Protein AF-A0A6A4ZSC8-F1 (afdb_monomer)

Structure (mmCIF, N/CA/C/O backbone):
data_AF-A0A6A4ZSC8-F1
#
_entry.id   AF-A0A6A4ZSC8-F1
#
loop_
_atom_site.group_PDB
_atom_site.id
_atom_site.type_symbol
_atom_site.label_atom_id
_atom_site.label_alt_id
_atom_site.label_comp_id
_atom_site.label_asym_id
_atom_site.label_entity_id
_atom_site.label_seq_id
_atom_site.pdbx_PDB_ins_code
_atom_site.Cartn_x
_atom_site.Cartn_y
_atom_site.Cartn_z
_atom_site.occupancy
_atom_site.B_iso_or_equiv
_atom_site.auth_seq_id
_atom_site.auth_comp_id
_atom_site.auth_asym_id
_atom_site.auth_atom_id
_atom_site.pdbx_PDB_model_num
ATOM 1 N N . MET A 1 1 ? 28.811 20.784 49.646 1.00 43.28 1 MET A N 1
ATOM 2 C CA . MET A 1 1 ? 30.107 20.434 50.257 1.00 43.28 1 MET A CA 1
ATOM 3 C C . MET A 1 1 ? 30.542 19.099 49.681 1.00 43.28 1 MET A C 1
ATOM 5 O O . MET A 1 1 ? 29.971 18.078 50.032 1.00 43.28 1 MET A O 1
ATOM 9 N N . CYS A 1 2 ? 31.464 19.142 48.723 1.00 39.38 2 CYS A N 1
ATOM 10 C CA . CYS A 1 2 ? 32.105 17.977 48.116 1.00 39.38 2 CYS A CA 1
ATOM 11 C C . CYS A 1 2 ? 33.501 17.829 48.730 1.00 39.38 2 CYS A C 1
ATOM 13 O O . CYS A 1 2 ? 34.172 18.855 48.866 1.00 39.38 2 CYS A O 1
ATOM 15 N N . PRO A 1 3 ? 33.980 16.616 49.045 1.00 57.62 3 PRO A N 1
ATOM 16 C CA . PRO A 1 3 ? 35.402 16.377 49.202 1.00 57.62 3 PRO A CA 1
ATOM 17 C C . PRO A 1 3 ? 36.039 15.893 47.892 1.00 57.62 3 PRO A C 1
ATOM 19 O O . PRO A 1 3 ? 35.426 15.223 47.062 1.00 57.62 3 PRO A O 1
ATOM 22 N N . ILE A 1 4 ? 37.292 16.302 47.749 1.00 49.81 4 ILE A N 1
ATOM 23 C CA . ILE A 1 4 ? 38.220 16.145 46.632 1.00 49.81 4 ILE A CA 1
ATOM 24 C C . ILE A 1 4 ? 39.144 14.954 46.955 1.00 49.81 4 ILE A C 1
ATOM 26 O O . ILE A 1 4 ? 39.473 14.763 48.125 1.00 49.81 4 ILE A O 1
ATOM 30 N N . PRO A 1 5 ? 39.624 14.204 45.951 1.00 55.34 5 PRO A N 1
ATOM 31 C CA . PRO A 1 5 ? 41.036 13.788 45.935 1.00 55.34 5 PRO A CA 1
ATOM 32 C C . PRO A 1 5 ? 41.685 14.162 44.582 1.00 55.34 5 PRO A C 1
ATOM 34 O O . PRO A 1 5 ? 41.155 13.843 43.523 1.00 55.34 5 PRO A O 1
ATOM 37 N N . THR A 1 6 ? 42.646 15.091 44.524 1.00 50.38 6 THR A N 1
ATOM 38 C CA . THR A 1 6 ? 44.115 14.940 44.679 1.00 50.38 6 THR A CA 1
ATOM 39 C C . THR A 1 6 ? 44.772 13.900 43.752 1.00 50.38 6 THR A C 1
ATOM 41 O O . THR A 1 6 ? 45.027 12.776 44.160 1.00 50.38 6 THR A O 1
ATOM 44 N N . SER A 1 7 ? 45.082 14.356 42.527 1.00 56.22 7 SER A N 1
ATOM 45 C CA . SER A 1 7 ? 46.396 14.326 41.834 1.00 56.22 7 SER A CA 1
ATOM 46 C C . SER A 1 7 ? 47.154 13.012 41.523 1.00 56.22 7 SER A C 1
ATOM 48 O O . SER A 1 7 ? 47.365 12.185 42.399 1.00 56.22 7 SER A O 1
ATOM 50 N N . PHE A 1 8 ? 47.750 13.010 40.307 1.00 52.00 8 PHE A N 1
ATOM 51 C CA . PHE A 1 8 ? 48.868 12.187 39.768 1.00 52.00 8 PHE A CA 1
ATOM 52 C C . PHE A 1 8 ? 48.502 10.751 39.304 1.00 52.00 8 PHE A C 1
ATOM 54 O O . PHE A 1 8 ? 47.918 10.003 40.064 1.00 52.00 8 PHE A O 1
ATOM 61 N N . GLN A 1 9 ? 48.770 10.250 38.084 1.00 51.75 9 GLN A N 1
ATOM 62 C CA . GLN A 1 9 ? 49.700 10.579 36.985 1.00 51.75 9 GLN A CA 1
ATOM 63 C C . GLN A 1 9 ? 49.071 10.284 35.603 1.00 51.75 9 GLN A C 1
ATOM 65 O O . GLN A 1 9 ? 48.230 9.398 35.465 1.00 51.75 9 GLN A O 1
ATOM 70 N N . LEU A 1 10 ? 49.543 10.988 34.566 1.00 53.91 10 LEU A N 1
ATOM 71 C CA . LEU A 1 10 ? 49.378 10.593 33.165 1.00 53.91 10 LEU A CA 1
ATOM 72 C C . LEU A 1 10 ? 50.188 9.320 32.889 1.00 53.91 10 LEU A C 1
ATOM 74 O O . LEU A 1 10 ? 51.394 9.297 33.125 1.00 53.91 10 LEU A O 1
ATOM 78 N N . VAL A 1 11 ? 49.552 8.323 32.277 1.00 52.84 11 VAL A N 1
ATOM 79 C CA . VAL A 1 11 ? 50.244 7.317 31.465 1.00 52.84 11 VAL A CA 1
ATOM 80 C C . VAL A 1 11 ? 49.895 7.556 30.001 1.00 52.84 11 VAL A C 1
ATOM 82 O O . VAL A 1 11 ? 48.749 7.444 29.569 1.00 52.84 11 VAL A O 1
ATOM 85 N N . THR A 1 12 ? 50.903 7.955 29.237 1.00 50.00 12 THR A N 1
ATOM 86 C CA . THR A 1 12 ? 50.873 8.082 27.784 1.00 50.00 12 THR A CA 1
ATOM 87 C C . THR A 1 12 ? 50.995 6.694 27.158 1.00 50.00 12 THR A C 1
ATOM 89 O O . THR A 1 12 ? 52.049 6.068 27.216 1.00 50.00 12 THR A O 1
ATOM 92 N N . ALA A 1 13 ? 49.928 6.206 26.525 1.00 50.16 13 ALA A N 1
ATOM 93 C CA . ALA A 1 13 ? 50.000 5.028 25.665 1.00 50.16 13 ALA A CA 1
ATOM 94 C C . ALA A 1 13 ? 50.394 5.454 24.241 1.00 50.16 13 ALA A C 1
ATOM 96 O O . ALA A 1 13 ? 49.547 5.753 23.400 1.00 50.16 13 ALA A O 1
ATOM 97 N N . THR A 1 14 ? 51.697 5.499 23.967 1.00 51.56 14 THR A N 1
ATOM 98 C CA . THR A 1 14 ? 52.251 5.573 22.611 1.00 51.56 14 THR A CA 1
ATOM 99 C C . THR A 1 14 ? 52.277 4.174 21.997 1.00 51.56 14 THR A C 1
ATOM 101 O O . THR A 1 14 ? 53.202 3.397 22.208 1.00 51.56 14 THR A O 1
ATOM 104 N N . ALA A 1 15 ? 51.266 3.840 21.195 1.00 45.88 15 ALA A N 1
ATOM 105 C CA . ALA A 1 15 ? 51.333 2.693 20.291 1.00 45.88 15 ALA A CA 1
ATOM 106 C C . ALA A 1 15 ? 51.675 3.185 18.879 1.00 45.88 15 ALA A C 1
ATOM 108 O O . ALA A 1 15 ? 50.802 3.586 18.107 1.00 45.88 15 ALA A O 1
ATOM 109 N N . ALA A 1 16 ? 52.967 3.153 18.556 1.00 49.22 16 ALA A N 1
ATOM 110 C CA . ALA A 1 16 ? 53.468 3.271 17.197 1.00 49.22 16 ALA A CA 1
ATOM 111 C C . ALA A 1 16 ? 52.966 2.078 16.363 1.00 49.22 16 ALA A C 1
ATOM 113 O O . ALA A 1 16 ? 53.237 0.923 16.689 1.00 49.22 16 ALA A O 1
ATOM 114 N N . ARG A 1 17 ? 52.244 2.354 15.274 1.00 48.72 17 ARG A N 1
ATOM 115 C CA . ARG A 1 17 ? 52.029 1.396 14.184 1.00 48.72 17 ARG A CA 1
ATOM 116 C C . ARG A 1 17 ? 52.801 1.879 12.964 1.00 48.72 17 ARG A C 1
ATOM 118 O O . ARG A 1 17 ? 52.689 3.028 12.553 1.00 48.72 17 ARG A O 1
ATOM 125 N N . THR A 1 18 ? 53.634 0.982 12.464 1.00 53.84 18 THR A N 1
ATOM 126 C CA . THR A 1 18 ? 54.530 1.120 11.319 1.00 53.84 18 THR A CA 1
ATOM 127 C C . THR A 1 18 ? 53.773 1.343 9.999 1.00 53.84 18 THR A C 1
ATOM 129 O O . THR A 1 18 ? 52.594 0.997 9.892 1.00 53.84 18 THR A O 1
ATOM 132 N N . PRO A 1 19 ? 54.437 1.901 8.969 1.00 46.03 19 PRO A N 1
ATOM 133 C CA . PRO A 1 19 ? 53.835 2.142 7.662 1.00 46.03 19 PRO A CA 1
ATOM 134 C C . PRO A 1 19 ? 53.707 0.832 6.872 1.00 46.03 19 PRO A C 1
ATOM 136 O O . PRO A 1 19 ? 54.703 0.235 6.458 1.00 46.03 19 PRO A O 1
ATOM 139 N N . ALA A 1 20 ? 52.472 0.390 6.628 1.00 50.31 20 ALA A N 1
ATOM 140 C CA . ALA A 1 20 ? 52.203 -0.638 5.632 1.00 50.31 20 ALA A CA 1
ATOM 141 C C . ALA A 1 20 ? 52.312 -0.018 4.231 1.00 50.31 20 ALA A C 1
ATOM 143 O O . ALA A 1 20 ? 51.620 0.938 3.883 1.00 50.31 20 ALA A O 1
ATOM 144 N N . LYS A 1 21 ? 53.250 -0.562 3.459 1.00 45.22 21 LYS A N 1
ATOM 145 C CA . LYS A 1 21 ? 53.604 -0.192 2.090 1.00 45.22 21 LYS A CA 1
ATOM 146 C C . LYS A 1 21 ? 52.398 -0.351 1.156 1.00 45.22 21 LYS A C 1
ATOM 148 O O . LYS A 1 21 ? 51.806 -1.423 1.096 1.00 45.22 21 LYS A O 1
ATOM 153 N N . ASN A 1 22 ? 52.098 0.693 0.387 1.00 50.06 22 ASN A N 1
ATOM 154 C CA . ASN A 1 22 ? 51.381 0.582 -0.883 1.00 50.06 22 ASN A CA 1
ATOM 155 C C . ASN A 1 22 ? 52.372 0.024 -1.919 1.00 50.06 22 ASN A C 1
ATOM 157 O O . ASN A 1 22 ? 53.491 0.536 -2.018 1.00 50.06 22 ASN A O 1
ATOM 161 N N . PRO A 1 23 ? 52.006 -1.018 -2.671 1.00 48.25 23 PRO A N 1
ATOM 162 C CA . PRO A 1 23 ? 51.926 -0.762 -4.102 1.00 48.25 23 PRO A CA 1
ATOM 163 C C . PRO A 1 23 ? 50.724 -1.442 -4.760 1.00 48.25 23 PRO A C 1
ATOM 165 O O . PRO A 1 23 ? 50.280 -2.511 -4.352 1.00 48.25 23 PRO A O 1
ATOM 168 N N . SER A 1 24 ? 50.285 -0.831 -5.860 1.00 43.16 24 SER A N 1
ATOM 169 C CA . SER A 1 24 ? 49.232 -1.249 -6.792 1.00 43.16 24 SER A CA 1
ATOM 170 C C . SER A 1 24 ? 47.792 -1.000 -6.330 1.00 43.16 24 SER A C 1
ATOM 172 O O . SER A 1 24 ? 47.033 -1.889 -5.957 1.00 43.16 24 SER A O 1
ATOM 174 N N . VAL A 1 25 ? 47.387 0.263 -6.480 1.00 43.88 25 VAL A N 1
ATOM 175 C CA . VAL A 1 25 ? 45.994 0.646 -6.719 1.00 43.88 25 VAL A CA 1
ATOM 176 C C . VAL A 1 25 ? 45.486 -0.051 -7.987 1.00 43.88 25 VAL A C 1
ATOM 178 O O . VAL A 1 25 ? 45.478 0.518 -9.074 1.00 43.88 25 VAL A O 1
ATOM 181 N N . HIS A 1 26 ? 45.047 -1.305 -7.870 1.00 43.78 26 HIS A N 1
ATOM 182 C CA . HIS A 1 26 ? 44.066 -1.818 -8.814 1.00 43.78 26 HIS A CA 1
ATOM 183 C C . HIS A 1 26 ? 42.794 -1.022 -8.544 1.00 43.78 26 HIS A C 1
ATOM 185 O O . HIS A 1 26 ? 42.101 -1.226 -7.545 1.00 43.78 26 HIS A O 1
ATOM 191 N N . PHE A 1 27 ? 42.574 -0.022 -9.389 1.00 47.16 27 PHE A N 1
ATOM 192 C CA . PHE A 1 27 ? 41.390 0.813 -9.412 1.00 47.16 27 PHE A CA 1
ATOM 193 C C . PHE A 1 27 ? 40.215 -0.111 -9.747 1.00 47.16 27 PHE A C 1
ATOM 195 O O . PHE A 1 27 ? 39.837 -0.270 -10.904 1.00 47.16 27 PHE A O 1
ATOM 202 N N . SER A 1 28 ? 39.672 -0.792 -8.734 1.00 47.72 28 SER A N 1
ATOM 203 C CA . SER A 1 28 ? 38.401 -1.495 -8.840 1.00 47.72 28 SER A CA 1
ATOM 204 C C . SER A 1 28 ? 37.329 -0.429 -8.991 1.00 47.72 28 SER A C 1
ATOM 206 O O . SER A 1 28 ? 36.655 -0.037 -8.041 1.00 47.72 28 SER A O 1
ATOM 208 N N . ILE A 1 29 ? 37.190 0.055 -10.224 1.00 54.53 29 ILE A N 1
ATOM 209 C CA . ILE A 1 29 ? 35.918 0.514 -10.748 1.00 54.53 29 ILE A CA 1
ATOM 210 C C . ILE A 1 29 ? 34.985 -0.653 -10.447 1.00 54.53 29 ILE A C 1
ATOM 212 O O . ILE A 1 29 ? 35.096 -1.707 -11.072 1.00 54.53 29 ILE A O 1
ATOM 216 N N . CYS A 1 30 ? 34.131 -0.516 -9.432 1.00 51.97 30 CYS A N 1
ATOM 217 C CA . CYS A 1 30 ? 32.969 -1.375 -9.296 1.00 51.97 30 CYS A CA 1
ATOM 218 C C . CYS A 1 30 ? 32.217 -1.229 -10.613 1.00 51.97 30 CYS A C 1
ATOM 220 O O . CYS A 1 30 ? 31.497 -0.251 -10.810 1.00 51.97 30 CYS A O 1
ATOM 222 N N . ALA A 1 31 ? 32.474 -2.148 -11.543 1.00 49.41 31 ALA A N 1
ATOM 223 C CA . ALA A 1 31 ? 31.753 -2.264 -12.783 1.00 49.41 31 ALA A CA 1
ATOM 224 C C . ALA A 1 31 ? 30.297 -2.429 -12.371 1.00 49.41 31 ALA A C 1
ATOM 226 O O . ALA A 1 31 ? 29.879 -3.471 -11.863 1.00 49.41 31 ALA A O 1
ATOM 227 N N . ILE A 1 32 ? 29.546 -1.340 -12.495 1.00 55.19 32 ILE A N 1
ATOM 228 C CA . ILE A 1 32 ? 28.104 -1.375 -12.421 1.00 55.19 32 ILE A CA 1
ATOM 229 C C . ILE A 1 32 ? 27.736 -2.298 -13.577 1.00 55.19 32 ILE A C 1
ATOM 231 O O . ILE A 1 32 ? 27.829 -1.892 -14.734 1.00 55.19 32 ILE A O 1
ATOM 235 N N . ASN A 1 33 ? 27.428 -3.561 -13.276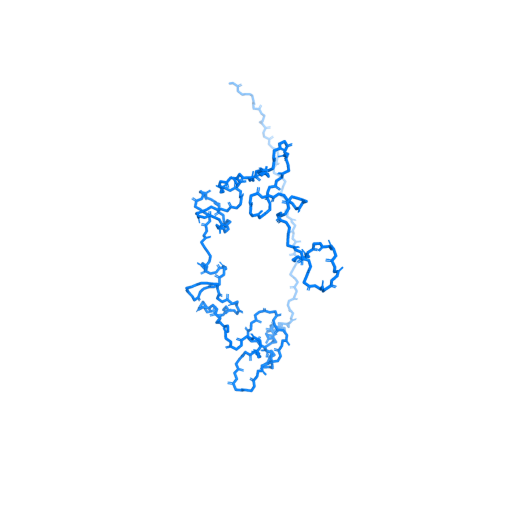 1.00 53.28 33 ASN A N 1
ATOM 236 C CA . ASN A 1 33 ? 26.866 -4.507 -14.231 1.00 53.28 33 ASN A CA 1
ATOM 237 C C . ASN A 1 33 ? 25.501 -3.956 -14.653 1.00 53.28 33 ASN A C 1
ATOM 239 O O . ASN A 1 33 ? 24.453 -4.343 -14.144 1.00 53.28 33 ASN A O 1
ATOM 243 N N . MET A 1 34 ? 25.518 -2.979 -15.555 1.00 56.59 34 MET A N 1
ATOM 244 C CA . MET A 1 34 ? 24.362 -2.546 -16.311 1.00 56.59 34 MET A CA 1
ATOM 245 C C . MET A 1 34 ? 24.140 -3.631 -17.350 1.00 56.59 34 MET A C 1
ATOM 247 O O . MET A 1 34 ? 24.606 -3.525 -18.480 1.00 56.59 34 MET A O 1
ATOM 251 N N . ASN A 1 35 ? 23.468 -4.707 -16.944 1.00 60.03 35 ASN A N 1
ATOM 252 C CA . ASN A 1 35 ? 22.977 -5.716 -17.867 1.00 60.03 35 ASN A CA 1
ATOM 253 C C . ASN A 1 35 ? 21.968 -5.011 -18.790 1.00 60.03 35 ASN A C 1
ATOM 255 O O . ASN A 1 35 ? 20.814 -4.770 -18.431 1.00 60.03 35 ASN A O 1
ATOM 259 N N . ILE A 1 36 ? 22.427 -4.582 -19.971 1.00 67.38 36 ILE A N 1
ATOM 260 C CA . ILE A 1 36 ? 21.641 -3.798 -20.944 1.00 67.38 36 ILE A CA 1
ATOM 261 C C . ILE A 1 36 ? 20.411 -4.589 -21.434 1.00 67.38 36 ILE A C 1
ATOM 263 O O . ILE A 1 36 ? 19.485 -4.005 -21.993 1.00 67.38 36 ILE A O 1
ATOM 267 N N . SER A 1 37 ? 20.363 -5.894 -21.168 1.00 81.94 37 SER A N 1
ATOM 268 C CA . SER A 1 37 ? 19.267 -6.816 -21.460 1.00 81.94 37 SER A CA 1
ATOM 269 C C . SER A 1 37 ? 18.108 -6.777 -20.454 1.00 81.94 37 SER A C 1
ATOM 271 O O . SER A 1 37 ? 17.009 -7.209 -20.799 1.00 81.94 37 SER A O 1
ATOM 273 N N . GLU A 1 38 ? 18.294 -6.253 -19.240 1.00 89.62 38 GLU A N 1
ATOM 274 C CA . GLU A 1 38 ? 17.319 -6.377 -18.144 1.00 89.62 38 GLU A CA 1
ATOM 275 C C . GLU A 1 38 ? 16.515 -5.100 -17.902 1.00 89.62 38 GLU A C 1
ATOM 277 O O . GLU A 1 38 ? 16.994 -3.978 -18.087 1.00 89.62 38 GLU A O 1
ATOM 282 N N . CYS A 1 39 ? 15.259 -5.260 -17.486 1.00 94.12 39 CYS A N 1
ATOM 283 C CA . CYS A 1 39 ? 14.346 -4.156 -17.219 1.00 94.12 39 CYS A CA 1
ATOM 284 C C . CYS A 1 39 ? 14.950 -3.102 -16.276 1.00 94.12 39 CYS A C 1
ATOM 286 O O . CYS A 1 39 ? 15.454 -3.415 -15.208 1.00 94.12 39 CYS A O 1
ATOM 288 N N . ILE A 1 40 ? 14.753 -1.823 -16.601 1.00 92.69 40 ILE A N 1
ATOM 289 C CA . ILE A 1 40 ? 15.236 -0.665 -15.829 1.00 92.69 40 ILE A CA 1
ATOM 290 C C . ILE A 1 40 ? 14.697 -0.557 -14.386 1.00 92.69 40 ILE A C 1
ATOM 292 O O . ILE A 1 40 ? 15.085 0.349 -13.659 1.00 92.69 40 ILE A O 1
ATOM 296 N N . PHE A 1 41 ? 13.763 -1.412 -13.964 1.00 94.75 41 PHE A N 1
ATOM 297 C CA . PHE A 1 41 ? 13.188 -1.344 -12.620 1.00 94.75 41 PHE A CA 1
ATOM 298 C C . PHE A 1 41 ? 14.041 -2.150 -11.643 1.00 94.75 41 PHE A C 1
ATOM 300 O O . PHE A 1 41 ? 14.371 -3.301 -11.916 1.00 94.75 41 PHE A O 1
ATOM 307 N N . ASN A 1 42 ? 14.343 -1.564 -10.482 1.00 90.38 42 ASN A N 1
ATOM 308 C CA . ASN A 1 42 ? 15.140 -2.220 -9.444 1.00 90.38 42 ASN A CA 1
ATOM 309 C C . ASN A 1 42 ? 14.565 -3.597 -9.072 1.00 90.38 42 ASN A C 1
ATOM 311 O O . ASN A 1 42 ? 13.390 -3.703 -8.719 1.00 90.38 42 ASN A O 1
ATOM 315 N N . GLY A 1 43 ? 15.407 -4.633 -9.124 1.00 88.31 43 GLY A N 1
ATOM 316 C CA . GLY A 1 43 ? 15.036 -6.008 -8.774 1.00 88.31 43 GLY A CA 1
ATO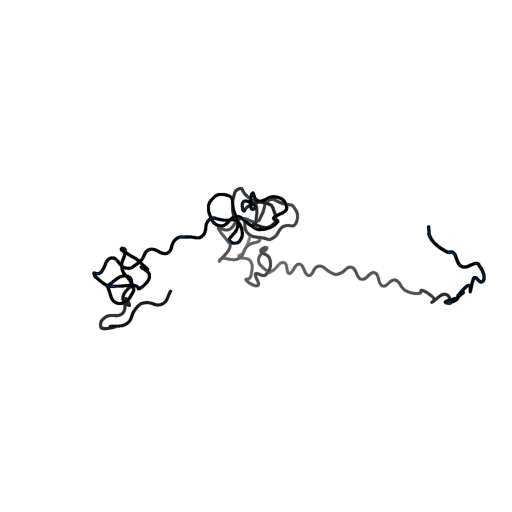M 317 C C . GLY A 1 43 ? 14.196 -6.738 -9.828 1.00 88.31 43 GLY A C 1
ATOM 318 O O . GLY A 1 43 ? 13.662 -7.806 -9.540 1.00 88.31 43 GLY A O 1
ATOM 319 N N . CYS A 1 44 ? 14.048 -6.187 -11.036 1.00 93.25 44 CYS A N 1
ATOM 320 C CA . CYS A 1 44 ? 13.340 -6.852 -12.122 1.00 93.25 44 CYS A CA 1
ATOM 321 C C . CYS A 1 44 ? 14.313 -7.585 -13.053 1.00 93.25 44 CYS A C 1
ATOM 323 O O . CYS A 1 44 ? 14.947 -6.960 -13.893 1.00 93.25 44 CYS A O 1
ATOM 325 N N . ALA A 1 45 ? 14.344 -8.915 -12.965 1.00 92.56 45 ALA A N 1
ATOM 326 C CA . ALA A 1 45 ? 15.154 -9.768 -13.842 1.00 92.56 45 ALA A CA 1
ATOM 327 C C . ALA A 1 45 ? 14.513 -10.038 -15.220 1.00 92.56 45 ALA A C 1
ATOM 329 O O . ALA A 1 45 ? 15.050 -10.792 -16.026 1.00 92.56 45 ALA A O 1
ATOM 330 N N . ASN A 1 46 ? 13.333 -9.468 -15.502 1.00 93.12 46 ASN A N 1
ATOM 331 C CA . ASN A 1 46 ? 12.676 -9.693 -16.787 1.00 93.12 46 ASN A CA 1
ATOM 332 C C . ASN A 1 46 ? 13.448 -8.988 -17.911 1.00 93.12 46 ASN A C 1
ATOM 334 O O . ASN A 1 46 ? 13.820 -7.817 -17.744 1.00 93.12 46 ASN A O 1
ATOM 338 N N . PRO A 1 47 ? 13.598 -9.633 -19.078 1.00 92.69 47 PRO A N 1
ATOM 339 C CA . PRO A 1 47 ? 14.271 -9.025 -20.212 1.00 92.69 47 PRO A CA 1
ATOM 340 C C . PRO A 1 47 ? 13.495 -7.807 -20.721 1.00 92.69 47 PRO A C 1
ATOM 342 O O . PRO A 1 47 ? 12.259 -7.739 -20.650 1.00 92.69 47 PRO A O 1
ATOM 345 N N . ARG A 1 48 ? 14.230 -6.824 -21.242 1.00 93.00 48 ARG A N 1
ATOM 346 C CA . ARG A 1 48 ? 13.653 -5.681 -21.955 1.00 93.00 48 ARG A CA 1
ATOM 347 C C . ARG A 1 48 ? 12.920 -6.168 -23.197 1.00 93.00 48 ARG A C 1
ATOM 349 O O . ARG A 1 48 ? 13.375 -7.088 -23.870 1.00 93.00 48 ARG A O 1
ATOM 356 N N . VAL A 1 49 ? 11.798 -5.528 -23.520 1.00 90.25 49 VAL A N 1
ATOM 357 C CA . VAL A 1 49 ? 11.211 -5.705 -24.854 1.00 90.25 49 VAL A CA 1
ATOM 358 C C . VAL A 1 49 ? 11.994 -4.859 -25.858 1.00 90.25 49 VAL A C 1
ATOM 360 O O . VAL A 1 49 ? 12.596 -3.846 -25.496 1.00 90.25 49 VAL A O 1
ATOM 363 N N . SER A 1 50 ? 12.022 -5.294 -27.115 1.00 83.25 50 SER A N 1
ATOM 364 C CA . SER A 1 50 ? 12.751 -4.612 -28.187 1.00 83.25 50 SER A CA 1
ATOM 365 C C . SER A 1 50 ? 12.371 -3.128 -28.254 1.00 83.25 50 SER A C 1
ATOM 367 O O . SER A 1 50 ? 11.186 -2.793 -28.236 1.00 83.25 50 SER A O 1
ATOM 369 N N . ASN A 1 51 ? 13.376 -2.252 -28.356 1.00 84.00 51 ASN A N 1
ATOM 370 C CA . ASN A 1 51 ? 13.242 -0.791 -28.475 1.00 84.00 51 ASN A CA 1
ATOM 371 C C . ASN A 1 51 ? 12.736 -0.044 -27.225 1.00 84.00 51 ASN A C 1
ATOM 373 O O . ASN A 1 51 ? 12.282 1.095 -27.324 1.00 84.00 51 ASN A O 1
ATOM 377 N N . THR A 1 52 ? 12.827 -0.628 -26.028 1.00 90.31 52 THR A N 1
ATOM 378 C CA . THR A 1 52 ? 12.561 0.105 -24.780 1.00 90.31 52 THR A CA 1
ATOM 379 C C . THR A 1 52 ? 13.468 -0.355 -23.642 1.00 90.31 52 THR A C 1
ATOM 381 O O . THR A 1 52 ? 14.119 -1.392 -23.698 1.00 90.31 52 THR A O 1
ATOM 384 N N . THR A 1 53 ? 13.506 0.426 -22.567 1.00 91.50 53 THR A N 1
ATOM 385 C CA . THR A 1 53 ? 14.267 0.120 -21.349 1.00 91.50 53 THR A CA 1
ATOM 386 C C . THR A 1 53 ? 13.482 -0.747 -20.355 1.00 91.50 53 THR A C 1
ATOM 388 O O . THR A 1 53 ? 13.993 -1.089 -19.289 1.00 91.50 53 THR A O 1
ATOM 391 N N . LYS A 1 54 ? 12.235 -1.116 -20.675 1.00 93.88 54 LYS A N 1
ATOM 392 C CA . LYS A 1 54 ? 11.287 -1.814 -19.789 1.00 93.88 54 LYS A CA 1
ATOM 393 C C . LYS A 1 54 ? 10.953 -3.225 -20.298 1.00 93.88 54 LYS A C 1
ATOM 395 O O . LYS A 1 54 ? 11.018 -3.500 -21.490 1.00 93.88 54 LYS A O 1
ATOM 400 N N . CYS A 1 55 ? 10.549 -4.123 -19.403 1.00 94.81 55 CYS A N 1
ATOM 401 C CA . CYS A 1 55 ? 9.977 -5.420 -19.782 1.00 94.81 55 CYS A CA 1
ATOM 402 C C . CYS A 1 55 ? 8.479 -5.308 -20.116 1.00 94.81 55 CYS A C 1
ATOM 404 O O . CYS A 1 55 ? 7.830 -4.301 -19.819 1.00 94.81 55 CYS A O 1
ATOM 406 N N . ALA A 1 56 ? 7.897 -6.379 -20.663 1.00 94.50 56 ALA A N 1
ATOM 407 C CA . ALA A 1 56 ? 6.478 -6.429 -21.027 1.00 94.50 56 ALA A CA 1
ATOM 408 C C . ALA A 1 56 ? 5.536 -6.165 -19.836 1.00 94.50 56 ALA A C 1
ATOM 410 O O . ALA A 1 56 ? 4.497 -5.524 -19.999 1.00 94.50 56 ALA A O 1
ATOM 411 N N . PHE A 1 57 ? 5.915 -6.603 -18.629 1.00 94.25 57 PHE A N 1
ATOM 412 C CA . PHE A 1 57 ? 5.143 -6.382 -17.401 1.00 94.25 57 PHE A CA 1
ATOM 413 C C . PHE A 1 57 ? 5.168 -4.914 -16.942 1.00 94.25 57 PHE A C 1
ATOM 415 O O . PHE A 1 57 ? 4.196 -4.400 -16.388 1.00 94.25 57 PHE A O 1
ATOM 422 N N . HIS A 1 58 ? 6.263 -4.209 -17.225 1.00 95.31 58 HIS A N 1
ATOM 423 C CA . HIS A 1 58 ? 6.475 -2.828 -16.809 1.00 95.31 58 HIS A CA 1
ATOM 424 C C . HIS A 1 58 ? 6.220 -1.792 -17.913 1.00 95.31 58 HIS A C 1
ATOM 426 O O . HIS A 1 58 ? 6.457 -0.606 -17.688 1.00 95.31 58 HIS A O 1
ATOM 432 N N . LYS A 1 59 ? 5.689 -2.188 -19.079 1.00 92.94 59 LYS A N 1
ATOM 433 C CA . LYS A 1 59 ? 5.451 -1.280 -20.220 1.00 92.94 59 LYS A CA 1
ATOM 434 C C . LYS A 1 59 ? 4.648 -0.022 -19.850 1.00 92.94 59 LYS A C 1
ATOM 436 O O . LYS A 1 59 ? 5.006 1.076 -20.259 1.00 92.94 59 LYS A O 1
ATOM 441 N N . ASN A 1 60 ? 3.654 -0.178 -18.970 1.00 94.19 60 ASN A N 1
ATOM 442 C CA . ASN A 1 60 ? 2.761 0.891 -18.500 1.00 94.19 60 ASN A CA 1
ATOM 443 C C . ASN A 1 60 ? 3.097 1.352 -17.071 1.00 94.19 60 ASN A C 1
ATOM 445 O O . ASN A 1 60 ? 2.204 1.731 -16.311 1.00 94.19 60 ASN A O 1
ATOM 449 N N . ARG A 1 61 ? 4.350 1.197 -16.634 1.00 94.94 61 ARG A N 1
ATOM 450 C CA . ARG A 1 61 ? 4.810 1.637 -15.313 1.00 94.94 61 ARG A CA 1
ATOM 451 C C . ARG A 1 61 ? 5.831 2.742 -15.476 1.00 94.94 61 ARG A C 1
ATOM 453 O O . ARG A 1 61 ? 6.779 2.607 -16.252 1.00 94.94 61 ARG A O 1
ATOM 460 N N . ASP A 1 62 ? 5.659 3.808 -14.710 1.00 95.50 62 ASP A N 1
ATOM 461 C CA . ASP A 1 62 ? 6.594 4.923 -14.706 1.00 95.50 62 ASP A CA 1
ATOM 462 C C . ASP A 1 62 ? 7.661 4.752 -13.635 1.00 95.50 62 ASP A C 1
ATOM 464 O O . ASP A 1 62 ? 7.414 4.248 -12.533 1.00 95.50 62 ASP A O 1
ATOM 468 N N . LYS A 1 63 ? 8.868 5.186 -13.989 1.00 95.69 63 LYS A N 1
ATOM 469 C CA . LYS A 1 63 ? 10.008 5.304 -13.089 1.00 95.69 63 LYS A CA 1
ATOM 470 C C . LYS A 1 63 ? 9.902 6.627 -12.335 1.00 95.69 63 LYS A C 1
ATOM 472 O O . LYS A 1 63 ? 9.445 7.634 -12.868 1.00 95.69 63 LYS A O 1
ATOM 477 N N . CYS A 1 64 ? 10.326 6.612 -11.079 1.00 97.81 64 CYS A N 1
ATOM 478 C CA . CYS A 1 64 ? 10.454 7.809 -10.267 1.00 97.81 64 CYS A CA 1
ATOM 479 C C . CYS A 1 64 ? 11.284 8.889 -10.982 1.00 97.81 64 CYS A C 1
ATOM 481 O O . CYS A 1 64 ? 12.366 8.605 -11.485 1.00 97.81 64 CYS A O 1
ATOM 483 N N . ARG A 1 65 ? 10.805 10.136 -10.955 1.00 97.12 65 ARG A N 1
ATOM 484 C CA . ARG A 1 65 ? 11.425 11.280 -11.642 1.00 97.12 65 ARG A CA 1
ATOM 485 C C . ARG A 1 65 ? 12.790 11.691 -11.079 1.00 97.12 65 ARG A C 1
ATOM 487 O O . ARG A 1 65 ? 13.550 12.352 -11.773 1.00 97.12 65 ARG A O 1
ATOM 494 N N . MET A 1 66 ? 13.099 11.325 -9.834 1.00 96.62 66 MET A N 1
ATOM 495 C CA . MET A 1 66 ? 14.424 11.578 -9.253 1.00 96.62 66 MET A CA 1
ATOM 496 C C . MET A 1 66 ? 15.525 10.901 -10.075 1.00 96.62 66 MET A C 1
ATOM 498 O O . MET A 1 66 ? 15.373 9.747 -10.490 1.00 96.62 66 MET A O 1
ATOM 502 N N . THR A 1 67 ? 16.630 11.618 -10.266 1.00 94.44 67 THR A N 1
ATOM 503 C CA . THR A 1 67 ? 17.823 11.146 -10.978 1.00 94.44 67 THR A CA 1
ATOM 504 C C . THR A 1 67 ? 18.316 9.825 -10.388 1.00 94.44 67 THR A C 1
ATOM 506 O O . THR A 1 67 ? 18.216 9.597 -9.181 1.00 94.44 67 THR A O 1
ATOM 509 N N . GLU A 1 68 ? 18.755 8.904 -11.252 1.00 91.50 68 GLU A N 1
ATOM 510 C CA . GLU A 1 68 ? 19.241 7.571 -10.862 1.00 91.50 68 GLU A CA 1
ATOM 511 C C . GLU A 1 68 ? 18.286 6.735 -9.985 1.00 91.50 68 GLU A C 1
ATOM 513 O O . GLU A 1 68 ? 18.680 5.763 -9.340 1.00 91.50 68 GLU A O 1
ATOM 518 N N . CYS A 1 69 ? 16.987 7.060 -9.965 1.00 95.62 69 CYS A N 1
ATOM 519 C CA . CYS A 1 69 ? 15.998 6.254 -9.267 1.00 95.62 69 CYS A CA 1
ATOM 520 C C . CYS A 1 69 ? 15.316 5.278 -10.215 1.00 95.62 69 CYS A C 1
ATOM 522 O O . CYS A 1 69 ? 14.604 5.682 -11.120 1.00 95.62 69 CYS A O 1
ATOM 524 N N . HIS A 1 70 ? 15.442 3.990 -9.941 1.00 95.44 70 HIS A N 1
ATOM 525 C CA . HIS A 1 70 ? 14.837 2.915 -10.729 1.00 95.44 70 HIS A CA 1
ATOM 526 C C . HIS A 1 70 ? 13.601 2.297 -10.055 1.00 95.44 70 HIS A C 1
ATOM 528 O O . HIS A 1 70 ? 13.134 1.225 -10.428 1.00 95.44 70 HIS A O 1
ATOM 534 N N . ASN A 1 71 ? 13.042 2.979 -9.051 1.00 96.12 71 ASN A N 1
ATOM 535 C CA . ASN A 1 71 ? 11.821 2.547 -8.375 1.00 96.12 71 ASN A CA 1
ATOM 536 C C . ASN A 1 71 ? 10.577 3.007 -9.140 1.00 96.12 71 ASN A C 1
ATOM 538 O O . ASN A 1 71 ? 10.557 4.090 -9.730 1.00 96.12 71 ASN A O 1
ATOM 542 N N . GLN A 1 72 ? 9.505 2.224 -9.042 1.00 95.88 72 GLN A N 1
ATOM 543 C CA . GLN A 1 72 ? 8.206 2.585 -9.599 1.00 95.88 72 GLN A CA 1
ATOM 544 C C . GLN A 1 72 ? 7.596 3.808 -8.909 1.00 95.88 72 GLN A C 1
ATOM 546 O O . GLN A 1 72 ? 7.675 3.969 -7.685 1.00 95.88 72 GLN A O 1
ATOM 551 N N . VAL A 1 73 ? 6.965 4.667 -9.711 1.00 97.50 73 VAL A N 1
ATOM 552 C CA . VAL A 1 73 ? 6.117 5.754 -9.221 1.00 97.50 73 VAL A CA 1
ATOM 553 C C . VAL A 1 73 ? 4.992 5.177 -8.369 1.00 97.50 73 VAL A C 1
ATOM 555 O O . VAL A 1 73 ? 4.296 4.244 -8.767 1.00 97.50 73 VAL A O 1
ATOM 558 N N . TYR A 1 74 ? 4.812 5.774 -7.194 1.00 96.75 74 TYR A N 1
ATOM 559 C CA . TYR A 1 74 ? 3.640 5.559 -6.358 1.00 96.75 74 TYR A CA 1
ATOM 560 C C . TYR A 1 74 ? 2.568 6.603 -6.683 1.00 96.75 74 TYR A C 1
ATOM 562 O O . TYR A 1 74 ? 1.440 6.256 -7.009 1.00 96.75 74 TYR A O 1
ATOM 570 N N . ALA A 1 75 ? 2.933 7.889 -6.629 1.00 96.50 75 ALA A N 1
ATOM 571 C CA . ALA A 1 75 ? 2.065 9.007 -6.990 1.00 96.50 75 ALA A CA 1
ATOM 572 C C . ALA A 1 75 ? 2.905 10.243 -7.340 1.00 96.50 75 ALA A C 1
ATOM 574 O O . ALA A 1 75 ? 4.038 10.373 -6.870 1.00 96.50 75 ALA A O 1
ATOM 575 N N . ARG A 1 76 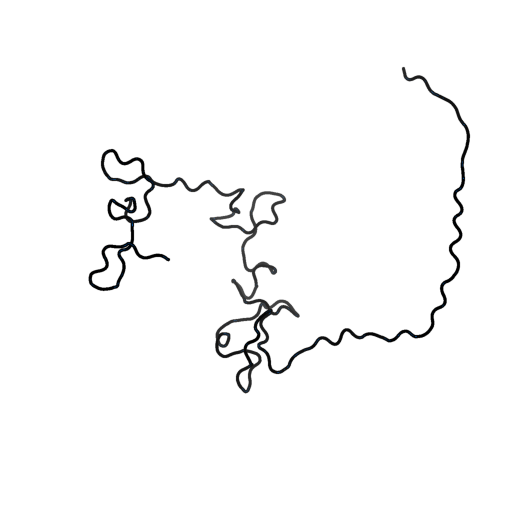? 2.338 11.172 -8.124 1.00 96.38 76 ARG A N 1
ATOM 576 C CA . ARG A 1 76 ? 2.959 12.472 -8.464 1.00 96.38 76 ARG A CA 1
ATOM 577 C C . ARG A 1 76 ? 4.363 12.339 -9.086 1.00 96.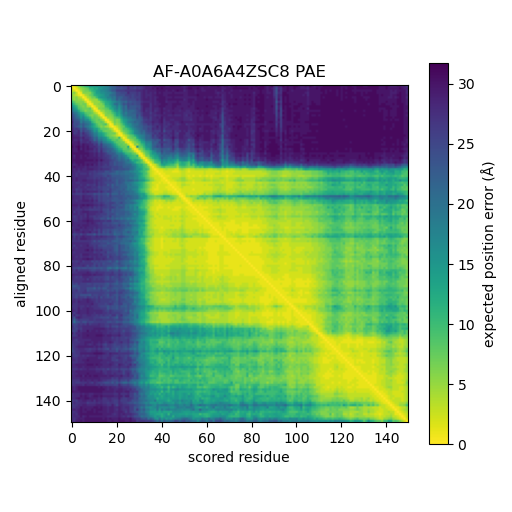38 76 ARG A C 1
ATOM 579 O O . ARG A 1 76 ? 5.243 13.148 -8.819 1.00 96.38 76 ARG A O 1
ATOM 586 N N . GLY A 1 77 ? 4.596 11.279 -9.865 1.00 97.31 77 GLY A N 1
ATOM 587 C CA . GLY A 1 77 ? 5.897 11.003 -10.490 1.00 97.31 77 GLY A CA 1
ATOM 588 C C . GLY A 1 77 ? 7.007 10.565 -9.524 1.00 97.31 77 GLY A C 1
ATOM 589 O O . GLY A 1 77 ? 8.166 10.487 -9.923 1.00 97.31 77 GLY A O 1
ATOM 590 N N . LEU A 1 78 ? 6.691 10.268 -8.259 1.00 98.19 78 LEU A N 1
ATOM 591 C CA . LEU A 1 78 ? 7.668 9.934 -7.221 1.00 98.19 78 LEU A CA 1
ATOM 592 C C . LEU A 1 78 ? 7.395 8.547 -6.626 1.00 98.19 78 LEU A C 1
ATOM 594 O O . LEU A 1 78 ? 6.244 8.139 -6.440 1.00 98.19 78 LEU A O 1
ATOM 598 N N . CYS A 1 79 ? 8.458 7.805 -6.306 1.00 97.69 79 CYS A N 1
ATOM 599 C CA . CYS A 1 79 ? 8.351 6.569 -5.526 1.00 97.69 79 CYS A CA 1
ATOM 600 C C . CYS A 1 79 ? 8.140 6.878 -4.035 1.00 97.69 79 CYS A C 1
ATOM 602 O O . CYS A 1 79 ? 8.277 8.020 -3.598 1.00 97.69 79 CYS A O 1
ATOM 604 N N . VAL A 1 80 ? 7.851 5.857 -3.224 1.00 96.25 80 VAL A N 1
ATOM 605 C CA . VAL A 1 80 ? 7.629 6.016 -1.772 1.00 96.25 80 VAL A CA 1
ATOM 606 C C . VAL A 1 80 ? 8.808 6.711 -1.079 1.00 96.25 80 VAL A C 1
ATOM 608 O O . VAL A 1 80 ? 8.587 7.637 -0.305 1.00 96.25 80 VAL A O 1
ATOM 611 N N . ARG A 1 81 ? 10.050 6.322 -1.405 1.00 95.19 81 ARG A N 1
ATOM 612 C CA . ARG A 1 81 ? 11.274 6.895 -0.816 1.00 95.19 81 ARG A CA 1
ATOM 613 C C . ARG A 1 81 ? 11.480 8.368 -1.175 1.00 95.19 81 ARG A C 1
ATOM 615 O O . ARG A 1 81 ? 12.037 9.114 -0.386 1.00 95.19 81 ARG A O 1
ATOM 622 N N . HIS A 1 82 ? 11.029 8.782 -2.354 1.00 96.62 82 HIS A N 1
ATOM 623 C CA . HIS A 1 82 ? 11.190 10.149 -2.847 1.00 96.62 82 HIS A CA 1
ATOM 624 C C . HIS A 1 82 ? 9.920 10.989 -2.668 1.00 96.62 82 HIS A C 1
ATOM 626 O O . HIS A 1 82 ? 9.689 11.922 -3.424 1.00 96.62 82 HIS A O 1
ATOM 632 N N . GLY A 1 83 ? 9.074 10.655 -1.688 1.00 95.94 83 GLY A N 1
ATOM 633 C CA . GLY A 1 83 ? 7.931 11.490 -1.308 1.00 95.94 83 GLY A CA 1
ATOM 634 C C . GLY A 1 83 ? 6.631 11.209 -2.061 1.00 95.94 83 GLY A C 1
ATOM 635 O O . GLY A 1 83 ? 5.658 11.941 -1.889 1.00 95.94 83 GLY A O 1
ATOM 636 N N . GLY A 1 84 ? 6.554 10.130 -2.847 1.00 96.88 84 GLY A N 1
ATOM 637 C CA . GLY A 1 84 ? 5.312 9.692 -3.491 1.00 96.88 84 GLY A CA 1
ATOM 638 C C . GLY A 1 84 ? 4.203 9.388 -2.479 1.00 96.88 84 GLY A C 1
ATOM 639 O O . GLY A 1 84 ? 3.036 9.684 -2.735 1.00 96.88 84 GLY A O 1
ATOM 640 N N . LYS A 1 85 ? 4.568 8.894 -1.290 1.00 96.62 85 LYS A N 1
ATOM 641 C CA . LYS A 1 85 ? 3.651 8.600 -0.181 1.00 96.62 85 LYS A CA 1
ATOM 642 C C . LYS A 1 85 ? 3.764 9.660 0.915 1.00 96.62 85 LYS A C 1
ATOM 644 O O . LYS A 1 85 ? 4.867 10.055 1.280 1.00 96.62 85 LYS A O 1
ATOM 649 N N . LYS A 1 86 ? 2.621 10.101 1.452 1.00 95.31 86 LYS A N 1
ATOM 650 C CA . LYS A 1 86 ? 2.565 11.083 2.546 1.00 95.31 86 LYS A CA 1
ATOM 651 C C . LYS A 1 86 ? 3.256 10.524 3.800 1.00 95.31 86 LYS A C 1
ATOM 653 O O . LYS A 1 86 ? 3.018 9.369 4.166 1.00 95.31 86 LYS A O 1
ATOM 658 N N . GLN A 1 87 ? 4.086 11.341 4.447 1.00 96.19 87 GLN A N 1
ATOM 659 C CA . GLN A 1 87 ? 4.677 11.033 5.752 1.00 96.19 87 GLN A CA 1
ATOM 660 C C . GLN A 1 87 ? 3.645 11.196 6.870 1.00 96.19 87 GLN A C 1
ATOM 662 O O . GLN A 1 87 ? 2.631 11.878 6.716 1.00 96.19 87 GLN A O 1
ATOM 667 N N . CYS A 1 88 ? 3.890 10.529 7.989 1.00 97.38 88 CYS A N 1
ATOM 668 C CA . CYS A 1 88 ? 3.121 10.701 9.206 1.00 97.38 88 CYS A CA 1
ATOM 669 C C . CYS A 1 88 ? 3.279 12.136 9.716 1.00 97.38 88 CYS A C 1
ATOM 671 O O . CYS A 1 88 ? 4.394 12.618 9.846 1.00 97.38 88 CYS A O 1
ATOM 673 N N . ALA A 1 89 ? 2.166 12.791 10.037 1.00 96.94 89 ALA A N 1
ATOM 674 C CA . ALA A 1 89 ? 2.159 14.161 10.547 1.00 96.94 89 ALA A CA 1
ATOM 675 C C . ALA A 1 89 ? 2.574 14.281 12.025 1.00 96.94 89 ALA A C 1
ATOM 677 O O . ALA A 1 89 ? 2.720 15.387 12.524 1.00 96.94 89 ALA A O 1
ATOM 678 N N . PHE A 1 90 ? 2.737 13.160 12.733 1.00 97.12 90 PHE A N 1
ATOM 679 C CA . PHE A 1 90 ? 3.261 13.158 14.100 1.00 97.12 90 PHE A CA 1
ATOM 680 C C . PHE A 1 90 ? 4.729 13.598 14.118 1.00 97.12 90 PHE A C 1
ATOM 682 O O . PHE A 1 90 ? 5.532 13.077 13.338 1.00 97.12 90 PHE A O 1
ATOM 689 N N . GLU A 1 91 ? 5.071 14.510 15.023 1.00 97.25 91 GLU A N 1
ATOM 690 C CA . GLU A 1 91 ? 6.400 15.115 15.120 1.00 97.25 91 GLU A CA 1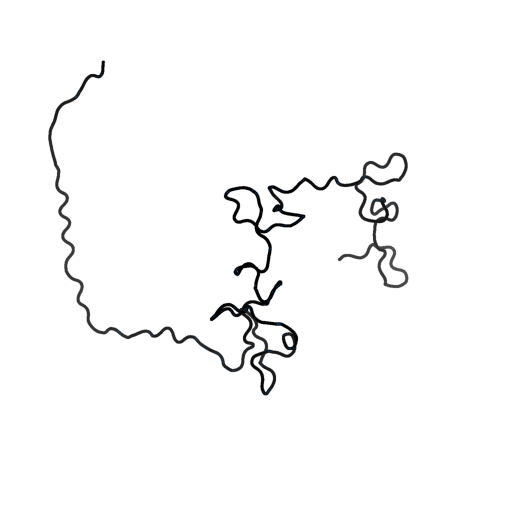
ATOM 691 C C . GLU A 1 91 ? 7.506 14.065 15.295 1.00 97.25 91 GLU A C 1
ATOM 693 O O . GLU A 1 91 ? 7.374 13.094 16.040 1.00 97.25 91 GLU A O 1
ATOM 698 N N . GLY A 1 92 ? 8.589 14.212 14.527 1.00 96.44 92 GLY A N 1
ATOM 699 C CA . GLY A 1 92 ? 9.710 13.266 14.522 1.00 96.44 92 GLY A CA 1
ATOM 700 C C . GLY A 1 92 ? 9.410 11.885 13.915 1.00 96.44 92 GLY A C 1
ATOM 701 O O . GLY A 1 92 ? 10.289 11.024 13.883 1.00 96.44 92 GLY A O 1
ATOM 702 N N . CYS A 1 93 ? 8.199 11.622 13.404 1.00 97.12 93 CYS A N 1
ATOM 703 C CA . CYS A 1 93 ? 7.877 10.328 12.808 1.00 97.12 93 CYS A CA 1
ATOM 704 C C . CYS A 1 93 ? 8.300 10.235 11.334 1.00 97.12 93 CYS A C 1
ATOM 706 O O . CYS A 1 93 ? 7.694 10.843 10.460 1.00 97.12 93 CYS A O 1
ATOM 708 N N . VAL A 1 94 ? 9.235 9.332 11.035 1.00 95.06 94 VAL A N 1
ATOM 709 C CA . VAL A 1 94 ? 9.662 8.987 9.659 1.00 95.06 94 VAL A CA 1
ATOM 710 C C . VAL A 1 94 ? 8.790 7.912 8.984 1.00 95.06 94 VAL A C 1
ATOM 712 O O . VAL A 1 94 ? 9.160 7.304 7.980 1.00 95.06 94 VAL A O 1
ATOM 715 N N . GLY A 1 95 ? 7.649 7.580 9.591 1.00 95.38 95 GLY A N 1
ATOM 716 C CA . GLY A 1 95 ? 6.746 6.547 9.094 1.00 95.38 95 GLY A CA 1
ATOM 717 C C . GLY A 1 95 ? 5.815 7.075 8.006 1.00 95.38 95 GLY A C 1
ATOM 718 O O . GLY A 1 95 ? 5.353 8.206 8.062 1.00 95.38 95 GLY A O 1
ATOM 719 N N . ASN A 1 96 ? 5.425 6.222 7.060 1.00 96.50 96 ASN A N 1
ATOM 720 C CA . ASN A 1 96 ? 4.451 6.608 6.037 1.00 96.50 96 ASN A CA 1
ATOM 721 C C . ASN A 1 96 ? 3.013 6.609 6.585 1.00 96.50 96 ASN A C 1
ATOM 723 O O . ASN A 1 96 ? 2.581 5.633 7.209 1.00 96.50 96 ASN A O 1
ATOM 727 N N . ALA A 1 97 ? 2.230 7.638 6.255 1.00 96.00 97 ALA A N 1
ATOM 728 C CA . ALA A 1 97 ? 0.816 7.720 6.609 1.00 96.00 97 ALA A CA 1
ATOM 729 C C . ALA A 1 97 ? 0.011 6.598 5.937 1.00 96.00 97 ALA A C 1
ATOM 731 O O . ALA A 1 97 ? 0.171 6.350 4.740 1.00 96.00 97 ALA A O 1
ATOM 732 N N . ARG A 1 98 ? -0.825 5.887 6.699 1.00 93.62 98 ARG A N 1
ATOM 733 C CA . ARG A 1 98 ? -1.681 4.793 6.206 1.00 93.62 98 ARG A CA 1
ATOM 734 C C . ARG A 1 98 ? -3.127 5.236 6.021 1.00 93.62 98 ARG A C 1
ATOM 736 O O . ARG A 1 98 ? -3.694 4.951 4.973 1.00 93.62 98 ARG A O 1
ATOM 743 N N . SER A 1 99 ? -3.667 5.954 7.000 1.00 88.00 99 SER A N 1
ATOM 744 C CA . SER A 1 99 ? -5.037 6.468 6.986 1.00 88.00 99 SER A CA 1
ATOM 745 C C . SER A 1 99 ? -5.011 7.938 7.383 1.00 88.00 99 SER A C 1
ATOM 747 O O . SER A 1 99 ? -4.413 8.298 8.400 1.00 88.00 99 SER A O 1
ATOM 749 N N . GLY A 1 100 ? -5.616 8.798 6.563 1.00 89.88 100 GLY A N 1
ATOM 750 C CA . GLY A 1 100 ? -5.533 10.247 6.746 1.00 89.88 100 GLY A CA 1
ATOM 751 C C . GLY A 1 100 ? -4.081 10.739 6.735 1.00 89.88 100 GLY A C 1
ATOM 752 O O . GLY A 1 100 ? -3.345 10.523 5.772 1.00 89.88 100 GLY A O 1
ATOM 753 N N . SER A 1 101 ? -3.662 11.396 7.817 1.00 94.88 101 SER A N 1
ATOM 754 C CA . SER A 1 101 ? -2.332 12.011 7.944 1.00 94.88 101 SER A CA 1
ATOM 755 C C . SER A 1 101 ? -1.330 11.206 8.780 1.00 94.88 101 SER A C 1
ATOM 757 O O . SER A 1 101 ? -0.197 11.650 8.931 1.00 94.88 101 SER A O 1
ATOM 759 N N . PHE A 1 102 ? -1.693 10.036 9.313 1.00 96.69 102 PHE A N 1
ATOM 760 C CA . PHE A 1 102 ? -0.876 9.342 10.316 1.00 96.69 102 PHE A CA 1
ATOM 761 C C . PHE A 1 102 ? -0.522 7.899 9.930 1.00 96.69 102 PHE A C 1
ATOM 763 O O . PHE A 1 102 ? -1.220 7.243 9.150 1.00 96.69 102 PHE A O 1
ATOM 770 N N . CYS A 1 103 ? 0.603 7.395 10.450 1.00 96.44 103 CYS A N 1
ATOM 771 C CA . CYS A 1 103 ? 1.025 6.000 10.280 1.00 96.44 103 CYS A CA 1
ATOM 772 C C . CYS A 1 103 ? 0.186 5.050 11.156 1.00 96.44 103 CYS A C 1
ATOM 774 O O . CYS A 1 103 ? -0.689 5.484 11.892 1.00 96.44 103 CYS A O 1
ATOM 776 N N . CYS A 1 104 ? 0.451 3.741 11.128 1.00 93.31 104 CYS A N 1
ATOM 777 C CA . CYS A 1 104 ? -0.298 2.795 11.970 1.00 93.31 104 CYS A CA 1
ATOM 778 C C . CYS A 1 104 ? -0.064 2.951 13.479 1.00 93.31 104 CYS A C 1
ATOM 780 O O . CYS A 1 104 ? -0.871 2.441 14.243 1.00 93.31 104 CYS A O 1
ATOM 782 N N . ARG A 1 105 ? 1.024 3.608 13.903 1.00 94.38 105 ARG A N 1
ATOM 783 C CA . ARG A 1 105 ? 1.321 3.853 15.326 1.00 94.38 105 ARG A CA 1
ATOM 784 C C . ARG A 1 105 ? 0.685 5.135 15.855 1.00 94.38 105 ARG A C 1
ATOM 786 O O . ARG A 1 105 ? 0.354 5.199 17.027 1.00 94.38 105 ARG A O 1
ATOM 793 N N . HIS A 1 106 ? 0.526 6.138 14.994 1.00 95.94 106 HIS A N 1
ATOM 794 C CA . HIS A 1 106 ? 0.027 7.464 15.378 1.00 95.94 106 HIS A CA 1
ATOM 795 C C . HIS A 1 106 ? -1.368 7.769 14.819 1.00 95.94 106 HIS A C 1
ATOM 797 O O . HIS A 1 106 ? -1.941 8.812 15.108 1.00 95.94 106 HIS A O 1
ATOM 803 N N . GLY A 1 107 ? -1.902 6.901 13.961 1.00 92.56 107 GLY A N 1
ATOM 804 C CA . GLY A 1 107 ? -3.248 7.031 13.423 1.00 92.56 107 GLY A CA 1
ATOM 805 C C . GLY A 1 107 ? -4.288 6.535 14.406 1.00 92.56 107 GLY A C 1
ATOM 806 O O . GLY A 1 107 ? -3.991 5.746 15.302 1.00 92.56 107 GLY A O 1
ATOM 807 N N . GLN A 1 108 ? -5.526 6.985 14.217 1.00 88.75 108 GLN A N 1
ATOM 808 C CA . GLN A 1 108 ? -6.610 6.531 15.071 1.00 88.75 108 GLN A CA 1
ATOM 809 C C . GLN A 1 108 ? -6.779 5.010 14.955 1.00 88.75 108 GLN A C 1
ATOM 811 O O . GLN A 1 108 ? -6.775 4.476 13.836 1.00 88.75 108 GLN A O 1
ATOM 816 N N . PRO A 1 109 ? -6.945 4.303 16.085 1.00 83.19 109 PRO A N 1
ATOM 817 C CA . PRO A 1 109 ? -7.255 2.888 16.050 1.00 83.19 109 PRO A CA 1
ATOM 818 C C . PRO A 1 109 ? -8.578 2.701 15.307 1.00 83.19 109 PRO A C 1
ATOM 820 O O . PRO A 1 109 ? -9.597 3.308 15.643 1.00 83.19 109 PRO A O 1
ATOM 823 N N . SER A 1 110 ? -8.566 1.861 14.272 1.00 80.88 110 SER A N 1
ATOM 824 C CA . SER A 1 110 ? -9.796 1.506 13.571 1.00 80.88 110 SER A CA 1
ATOM 825 C C . SER A 1 110 ? -10.678 0.704 14.525 1.00 80.88 110 SER A C 1
ATOM 827 O O . SER A 1 110 ? -10.319 -0.406 14.926 1.00 80.88 110 SER A O 1
ATOM 829 N N . LYS A 1 111 ? -11.825 1.269 14.918 1.00 85.06 111 LYS A N 1
ATOM 830 C CA . LYS A 1 111 ? -12.826 0.547 15.706 1.00 85.06 111 LYS A CA 1
ATOM 831 C C . LYS A 1 111 ? -13.380 -0.581 14.836 1.00 85.06 111 LYS A C 1
ATOM 833 O O . LYS A 1 111 ? -14.111 -0.336 13.876 1.00 85.06 111 LYS A O 1
ATOM 838 N N . LYS A 1 112 ? -13.012 -1.824 15.153 1.00 89.38 112 LYS A N 1
ATOM 839 C CA . LYS A 1 112 ? -13.575 -3.010 14.502 1.00 89.38 112 LYS A CA 1
ATOM 840 C C . LYS A 1 112 ? -15.066 -3.068 14.829 1.00 89.38 112 LYS A C 1
ATOM 842 O O . LYS A 1 112 ? -15.430 -3.171 15.997 1.00 89.38 112 LYS A O 1
ATOM 847 N N . LYS A 1 113 ? -15.922 -2.982 13.810 1.00 92.75 113 LYS A N 1
ATOM 848 C CA . LYS A 1 113 ? -17.368 -3.143 13.997 1.00 92.75 113 LYS A CA 1
ATOM 849 C C . LYS A 1 113 ? -17.672 -4.592 14.376 1.00 92.75 113 LYS A C 1
ATOM 851 O O . LYS A 1 113 ? -17.037 -5.507 13.853 1.00 92.75 113 LYS A O 1
ATOM 856 N N . LEU A 1 114 ? -18.625 -4.793 15.278 1.00 95.81 114 LEU A N 1
ATOM 857 C CA . LEU A 1 114 ? -19.130 -6.122 15.617 1.00 95.81 114 LEU A CA 1
ATOM 858 C C . LEU A 1 114 ? -20.172 -6.580 14.595 1.00 95.81 114 LEU A C 1
ATOM 860 O O . LEU A 1 114 ? -20.665 -5.791 13.789 1.00 95.81 114 LEU A O 1
ATOM 864 N N . CYS A 1 115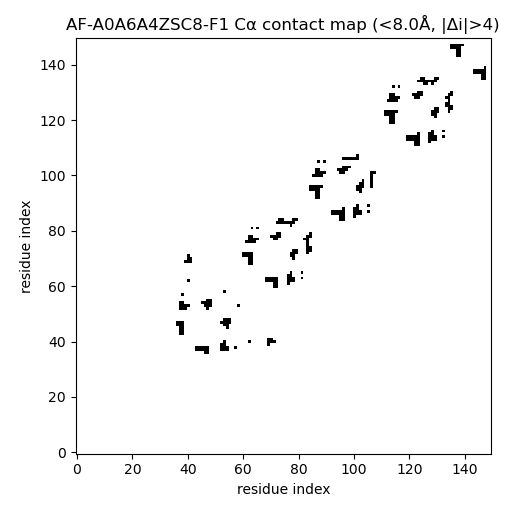 ? -20.449 -7.878 14.607 1.00 97.50 115 CYS A N 1
ATOM 865 C CA . CYS A 1 115 ? -21.483 -8.499 13.805 1.00 97.50 115 CYS A CA 1
ATOM 866 C C . CYS A 1 115 ? -22.866 -8.026 14.261 1.00 97.50 115 CYS A C 1
ATOM 868 O O . CYS A 1 115 ? -23.211 -8.172 15.424 1.00 97.50 115 CYS A O 1
ATOM 870 N N . ASP A 1 116 ? -23.693 -7.600 13.316 1.00 96.94 116 ASP A N 1
ATOM 871 C CA . ASP A 1 116 ? -25.064 -7.118 13.529 1.00 96.94 116 ASP A CA 1
ATOM 872 C C . ASP A 1 116 ? -26.084 -8.235 13.837 1.00 96.94 116 ASP A C 1
ATOM 874 O O . ASP A 1 116 ? -27.288 -8.028 13.895 1.00 96.94 116 ASP A O 1
ATOM 878 N N . HIS A 1 117 ? -25.616 -9.474 13.999 1.00 96.44 117 HIS A N 1
ATOM 879 C CA . HIS A 1 117 ? -26.505 -10.577 14.344 1.00 96.44 117 HIS A CA 1
ATOM 880 C C . HIS A 1 117 ? -26.736 -10.560 15.851 1.00 96.44 117 HIS A C 1
ATOM 882 O O . HIS A 1 117 ? -25.768 -10.480 16.610 1.00 96.44 117 HIS A O 1
ATOM 888 N N . HIS A 1 118 ? -27.996 -10.672 16.266 1.00 96.12 118 HIS A N 1
ATOM 889 C CA . HIS A 1 118 ? -28.392 -10.624 17.668 1.00 96.12 118 HIS A CA 1
ATOM 890 C C . HIS A 1 118 ? -27.537 -11.566 18.538 1.00 96.12 118 HIS A C 1
ATOM 892 O O . HIS A 1 118 ? -27.357 -12.739 18.213 1.00 96.12 118 HIS A O 1
ATOM 898 N N . GLY A 1 119 ? -26.960 -11.031 19.618 1.00 95.44 119 GLY A N 1
ATOM 899 C CA . GLY A 1 119 ? -26.094 -11.779 20.538 1.00 95.44 119 GLY A CA 1
ATOM 900 C C . GLY A 1 119 ? -24.704 -12.155 19.999 1.00 95.44 119 GLY A C 1
ATOM 901 O O . GLY A 1 119 ? -23.960 -12.860 20.677 1.00 95.44 119 GLY A O 1
ATOM 902 N N . CYS A 1 120 ? -24.304 -11.712 18.801 1.00 96.81 120 CYS A N 1
ATOM 903 C CA . CYS A 1 120 ? -23.000 -12.059 18.239 1.00 96.81 120 CYS A CA 1
ATOM 904 C C . CYS A 1 120 ? -21.895 -11.072 18.646 1.00 96.81 120 CYS A C 1
ATOM 906 O O . CYS A 1 120 ? -21.899 -9.912 18.252 1.00 96.81 120 CYS A O 1
ATOM 908 N N . THR A 1 121 ? -20.866 -11.564 19.337 1.00 96.06 121 THR A N 1
ATOM 909 C CA . THR A 1 121 ? -19.696 -10.771 19.771 1.00 96.06 121 THR A CA 1
ATOM 910 C C . THR A 1 121 ? -18.533 -10.780 18.772 1.00 96.06 121 THR A C 1
ATOM 912 O O . THR A 1 121 ? -17.479 -10.192 19.018 1.00 96.06 121 THR A O 1
ATOM 915 N N . ARG A 1 122 ? -18.688 -11.456 17.626 1.00 95.75 122 ARG A N 1
ATOM 916 C CA . ARG A 1 122 ? -17.629 -11.565 16.611 1.00 95.75 122 ARG A CA 1
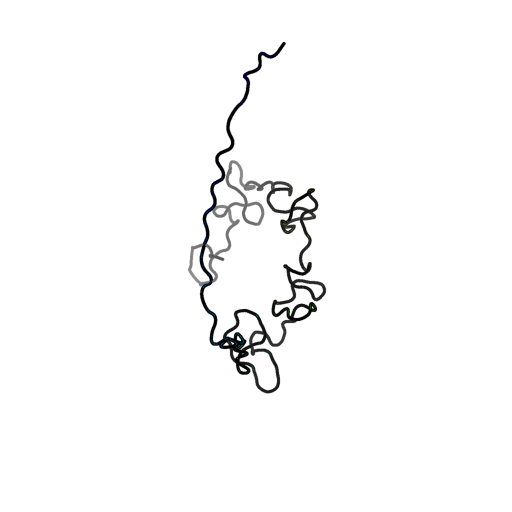ATOM 917 C C . ARG A 1 122 ? -17.501 -10.281 15.804 1.00 95.75 122 ARG A C 1
ATOM 919 O O . ARG A 1 122 ? -18.483 -9.595 15.542 1.00 95.75 122 ARG A O 1
ATOM 926 N N . VAL A 1 123 ? -16.290 -10.006 15.331 1.00 95.50 123 VAL A N 1
ATOM 927 C CA . VAL A 1 123 ? -16.007 -8.864 14.454 1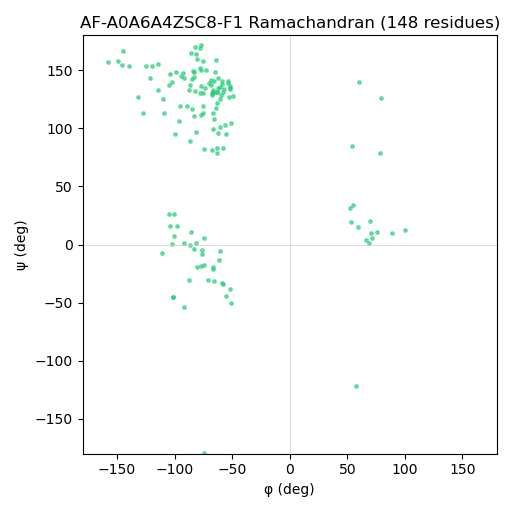.00 95.50 123 VAL A CA 1
ATOM 928 C C . VAL A 1 123 ? -16.663 -9.059 13.085 1.00 95.50 123 VAL A C 1
ATOM 930 O O . VAL A 1 123 ? -16.620 -10.144 12.497 1.00 95.50 123 VAL A O 1
ATOM 933 N N . ALA A 1 124 ? -17.265 -7.991 12.567 1.00 95.94 124 ALA A N 1
ATOM 934 C CA . ALA A 1 124 ? -17.772 -7.941 11.210 1.00 95.94 124 ALA A CA 1
ATOM 935 C C . ALA A 1 124 ? -16.624 -7.835 10.198 1.00 95.94 124 ALA A C 1
ATOM 937 O O . ALA A 1 124 ? -15.708 -7.028 10.358 1.00 95.94 124 ALA A O 1
ATOM 938 N N . HIS A 1 125 ? -16.702 -8.630 9.132 1.00 93.38 125 HIS A N 1
ATOM 939 C CA . HIS A 1 125 ? -15.738 -8.604 8.029 1.00 93.38 125 HIS A CA 1
ATOM 940 C C . HIS A 1 125 ? -16.288 -7.844 6.818 1.00 93.38 125 HIS A C 1
ATOM 942 O O . HIS A 1 125 ? -15.594 -7.006 6.251 1.00 93.38 125 HIS A O 1
ATOM 948 N N . ALA A 1 126 ? -17.542 -8.109 6.449 1.00 92.75 126 ALA A N 1
ATOM 949 C CA . ALA A 1 126 ? -18.259 -7.436 5.370 1.00 92.75 126 ALA A CA 1
ATOM 950 C C . ALA A 1 126 ? -19.756 -7.389 5.697 1.00 92.75 126 ALA A C 1
ATOM 952 O O . ALA A 1 126 ? -20.236 -8.192 6.498 1.00 92.75 126 ALA A O 1
ATOM 953 N N . ASN A 1 127 ? -20.493 -6.454 5.091 1.00 93.19 127 ASN A N 1
ATOM 954 C CA . ASN A 1 127 ? -21.948 -6.311 5.262 1.00 93.19 127 ASN A CA 1
ATOM 955 C C . ASN A 1 127 ? -22.401 -6.240 6.730 1.00 93.19 127 ASN A C 1
ATOM 957 O O . ASN A 1 127 ? -23.460 -6.750 7.069 1.00 93.19 127 ASN A O 1
ATOM 961 N N . HIS A 1 128 ? -21.570 -5.678 7.615 1.00 95.19 128 HIS A N 1
ATOM 962 C CA . HIS A 1 128 ? -21.810 -5.643 9.064 1.00 95.19 128 HIS A CA 1
ATOM 963 C C . HIS A 1 128 ? -21.943 -7.023 9.735 1.00 95.19 128 HIS A C 1
ATOM 965 O O . HIS A 1 128 ? -22.363 -7.106 10.882 1.00 95.19 128 HIS A O 1
ATOM 971 N N . LYS A 1 129 ? -21.544 -8.118 9.076 1.00 96.69 129 LYS A N 1
ATOM 972 C CA . LYS A 1 129 ? -21.643 -9.482 9.612 1.00 96.69 129 LYS A CA 1
ATOM 973 C C . LYS A 1 129 ? -20.275 -10.150 9.725 1.00 96.69 129 LYS A C 1
ATOM 975 O O . LYS A 1 129 ? -19.322 -9.810 9.021 1.00 96.69 129 LYS A O 1
ATOM 980 N N . CYS A 1 130 ? -20.151 -11.096 10.651 1.00 96.50 130 CYS A N 1
ATOM 981 C CA . CYS A 1 130 ? -18.974 -11.961 10.763 1.00 96.50 130 CYS A CA 1
ATOM 982 C C . CYS A 1 130 ? -19.007 -13.066 9.697 1.00 96.50 130 CYS A C 1
ATOM 984 O O . CYS A 1 130 ? -20.042 -13.282 9.069 1.00 96.50 130 CYS A O 1
ATOM 986 N N . VAL A 1 131 ? -17.906 -13.805 9.516 1.00 94.19 131 VAL A N 1
ATOM 987 C CA . VAL A 1 131 ? -17.796 -14.847 8.475 1.00 94.19 131 VAL A CA 1
ATOM 988 C C . VAL A 1 131 ? -18.970 -15.831 8.508 1.00 94.19 131 VAL A C 1
ATOM 990 O O . VAL A 1 131 ? -19.631 -16.009 7.491 1.00 94.19 131 VAL A O 1
ATOM 993 N N . ALA A 1 132 ? -19.305 -16.389 9.675 1.00 93.69 132 ALA A N 1
ATOM 994 C CA . ALA A 1 132 ? -20.373 -17.388 9.756 1.00 93.69 132 ALA A CA 1
ATOM 995 C C . ALA A 1 132 ? -21.792 -16.808 9.638 1.00 93.69 132 ALA A C 1
ATOM 997 O O . ALA A 1 132 ? -22.720 -17.550 9.354 1.00 93.69 132 ALA A O 1
ATOM 998 N N . HIS A 1 133 ? -21.974 -15.500 9.838 1.00 94.88 133 HIS A N 1
ATOM 999 C CA . HIS A 1 133 ? -23.268 -14.836 9.640 1.00 94.88 133 HIS A CA 1
ATOM 1000 C C . HIS A 1 133 ? -23.363 -14.149 8.267 1.00 94.88 133 HIS A C 1
ATOM 1002 O O . HIS A 1 133 ? -24.246 -13.325 8.060 1.00 94.88 133 HIS A O 1
ATOM 1008 N N . GLY A 1 134 ? -22.474 -14.468 7.317 1.00 93.62 134 GLY A N 1
ATOM 1009 C CA . GLY A 1 134 ? -22.545 -13.964 5.937 1.00 93.62 134 GLY A CA 1
ATOM 1010 C C . GLY A 1 134 ? -21.611 -12.794 5.609 1.00 93.62 134 GLY A C 1
ATOM 1011 O O . GLY A 1 134 ? -21.744 -12.176 4.558 1.00 93.62 134 GLY A O 1
ATOM 1012 N N . GLY A 1 135 ? -20.647 -12.491 6.478 1.00 95.00 135 GLY A N 1
ATOM 1013 C CA . GLY A 1 135 ? -19.571 -11.532 6.207 1.00 95.00 135 GLY A CA 1
ATOM 1014 C C . GLY A 1 135 ? -18.388 -12.107 5.427 1.00 95.00 135 GLY A C 1
ATOM 1015 O O . GLY A 1 135 ? -17.447 -11.380 5.118 1.00 95.00 135 GLY A O 1
ATOM 1016 N N . GLY A 1 136 ? -18.392 -13.412 5.144 1.00 93.44 136 GLY A N 1
ATOM 1017 C CA . GLY A 1 136 ? -17.380 -14.078 4.330 1.00 93.44 136 GLY A CA 1
ATOM 1018 C C . GLY A 1 136 ? -17.802 -14.173 2.864 1.00 93.44 136 GLY A C 1
ATOM 1019 O O . GLY A 1 136 ? -18.972 -14.383 2.553 1.00 93.44 136 GLY A O 1
AT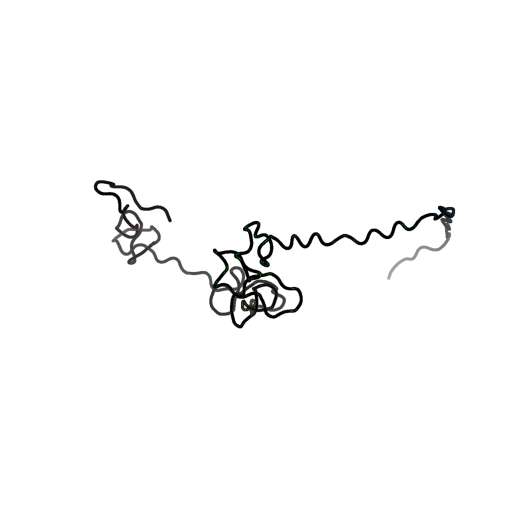OM 1020 N N . ARG A 1 137 ? -16.841 -14.067 1.942 1.00 92.12 137 ARG A N 1
ATOM 1021 C CA . ARG A 1 137 ? -17.078 -14.350 0.518 1.00 92.12 137 ARG A CA 1
ATOM 1022 C C . ARG A 1 137 ? -17.085 -15.864 0.305 1.00 92.12 137 ARG A C 1
ATOM 1024 O O . ARG A 1 137 ? -16.151 -16.531 0.743 1.00 92.12 137 ARG A O 1
ATOM 1031 N N . LYS A 1 138 ? -18.102 -16.404 -0.368 1.00 90.88 138 LYS A N 1
ATOM 1032 C CA . LYS A 1 138 ? -18.152 -17.828 -0.747 1.00 90.88 138 LYS A CA 1
ATOM 1033 C C . LYS A 1 138 ? -17.162 -18.123 -1.877 1.00 90.88 138 LYS A C 1
ATOM 1035 O O . LYS A 1 138 ? -16.859 -17.240 -2.684 1.00 90.88 138 LYS A O 1
ATOM 1040 N N . CYS A 1 139 ? -16.646 -19.348 -1.919 1.00 92.81 139 CYS A N 1
ATOM 1041 C CA . CYS A 1 139 ? -15.838 -19.817 -3.038 1.00 92.81 139 CYS A CA 1
ATOM 1042 C C . CYS A 1 139 ? -16.640 -19.734 -4.350 1.00 92.81 139 CYS A C 1
ATOM 1044 O O . CYS A 1 139 ? -17.838 -20.005 -4.367 1.00 92.81 139 CYS A O 1
ATOM 1046 N N . LYS A 1 140 ? -15.984 -19.335 -5.448 1.00 92.00 140 LYS A N 1
ATOM 1047 C CA . LYS A 1 140 ? -16.626 -19.223 -6.771 1.00 92.00 140 LYS A CA 1
ATOM 1048 C C . LYS A 1 140 ? -16.832 -20.577 -7.456 1.00 92.00 140 LYS A C 1
ATOM 1050 O O . LYS A 1 140 ? -17.607 -20.657 -8.401 1.00 92.00 140 LYS A O 1
ATOM 1055 N N . VAL A 1 141 ? -16.111 -21.609 -7.020 1.00 93.94 141 VAL A N 1
ATOM 1056 C CA . VAL A 1 141 ? -16.212 -22.954 -7.591 1.00 93.94 141 VAL A CA 1
ATOM 1057 C C . VAL A 1 141 ? -17.591 -23.524 -7.266 1.00 93.94 141 VAL A C 1
ATOM 1059 O O . VAL A 1 141 ? -18.008 -23.515 -6.105 1.00 93.94 141 VAL A O 1
ATOM 1062 N N . ALA A 1 142 ? -18.292 -24.012 -8.293 1.00 89.62 142 ALA A N 1
ATOM 1063 C CA . ALA A 1 142 ? -19.594 -24.648 -8.136 1.00 89.62 142 ALA A CA 1
ATOM 1064 C C . ALA A 1 142 ? -19.508 -25.775 -7.095 1.00 89.62 142 ALA A C 1
ATOM 1066 O O . ALA A 1 142 ? -18.524 -26.510 -7.066 1.00 89.62 142 ALA A O 1
ATOM 1067 N N . SER A 1 143 ? -20.521 -25.896 -6.232 1.00 88.88 143 SER A N 1
ATOM 1068 C CA . SER A 1 143 ? -20.600 -26.865 -5.118 1.00 88.88 143 SER A CA 1
ATOM 1069 C C . SER A 1 143 ? -19.593 -26.702 -3.965 1.00 88.88 143 SER A C 1
ATOM 1071 O O . SER A 1 143 ? -19.620 -27.475 -3.010 1.00 88.88 143 SER A O 1
ATOM 1073 N N . CYS A 1 144 ? -18.742 -25.671 -3.965 1.00 90.12 144 CYS A N 1
ATOM 1074 C CA . CYS A 1 144 ? -17.814 -25.454 -2.859 1.00 90.12 144 CYS A CA 1
ATOM 1075 C C . CYS A 1 144 ? -18.489 -24.708 -1.691 1.00 90.12 144 CYS A C 1
ATOM 1077 O O . CYS A 1 144 ? -18.767 -23.513 -1.777 1.00 90.12 144 CYS A O 1
ATOM 1079 N N . ALA A 1 145 ? -18.701 -25.393 -0.564 1.00 86.62 145 ALA A N 1
ATOM 1080 C CA . ALA A 1 145 ? -19.307 -24.806 0.639 1.00 86.62 145 ALA A CA 1
ATOM 1081 C C . ALA A 1 145 ? -18.351 -23.908 1.456 1.00 86.62 145 ALA A C 1
ATOM 1083 O O . ALA A 1 145 ? -18.752 -23.302 2.450 1.00 86.62 145 ALA A O 1
ATOM 1084 N N . SER A 1 146 ? -17.078 -23.824 1.061 1.00 89.44 146 SER A N 1
ATOM 1085 C CA . SER A 1 146 ? -16.057 -23.083 1.802 1.00 89.44 146 SER A CA 1
ATOM 1086 C C . SER A 1 146 ? -16.010 -21.589 1.445 1.00 89.44 146 SER A C 1
ATOM 1088 O O . SER A 1 146 ? -16.561 -21.123 0.442 1.00 89.44 146 SER A O 1
ATOM 1090 N N . HIS A 1 147 ? -15.335 -20.813 2.296 1.00 89.94 147 HIS A N 1
ATOM 1091 C CA . HIS A 1 147 ? -15.096 -19.390 2.069 1.00 89.94 147 HIS A CA 1
ATOM 1092 C C . HIS A 1 147 ? -13.858 -19.175 1.189 1.00 89.94 147 HIS A C 1
ATOM 1094 O O . HIS A 1 147 ? -12.849 -19.862 1.338 1.00 89.94 147 HIS A O 1
ATOM 1100 N N . ALA A 1 148 ? -13.918 -18.183 0.302 1.00 90.81 148 ALA A N 1
ATOM 1101 C CA . ALA A 1 148 ? -12.794 -17.790 -0.537 1.00 90.81 148 ALA A CA 1
ATOM 1102 C C . ALA A 1 148 ? -11.655 -17.205 0.316 1.00 90.81 148 ALA A C 1
ATOM 1104 O O . ALA A 1 148 ? -11.885 -16.311 1.137 1.00 90.81 148 ALA A O 1
ATOM 1105 N N . ARG A 1 149 ? -10.425 -17.675 0.085 1.00 82.94 149 ARG A N 1
ATOM 1106 C CA . ARG A 1 149 ? -9.205 -17.049 0.614 1.00 82.94 149 ARG A CA 1
ATOM 1107 C C . ARG A 1 149 ? -8.749 -15.954 -0.356 1.00 82.94 149 ARG A C 1
ATOM 1109 O O . ARG A 1 149 ? -8.862 -16.133 -1.567 1.00 82.94 149 ARG A O 1
ATOM 1116 N N . GLN A 1 150 ? -8.337 -14.813 0.194 1.00 60.38 150 GLN A N 1
ATOM 1117 C CA . GLN A 1 150 ? -7.772 -13.681 -0.548 1.00 60.38 150 GLN A CA 1
ATOM 1118 C C . GLN A 1 150 ? -6.256 -13.719 -0.446 1.00 60.38 150 GLN A C 1
ATOM 1120 O O . GLN A 1 150 ? -5.780 -14.071 0.658 1.00 60.38 150 GLN A O 1
#

Mean predicted aligned error: 14.39 Å

Solvent-accessible surface area (backbone atoms only — not comparable to full-atom values): 9744 Å² total; per-residue (Å²): 142,83,90,82,84,85,82,90,79,90,80,84,85,83,77,88,77,79,87,81,79,85,84,78,86,74,79,75,68,77,74,76,82,72,58,86,57,38,18,60,40,74,93,40,83,48,53,37,39,91,96,52,63,34,16,80,90,42,68,92,56,55,58,17,70,57,81,98,41,36,44,58,43,69,34,98,53,15,16,61,93,69,61,28,47,59,57,19,71,55,87,95,45,92,43,60,32,73,54,89,54,16,16,89,86,74,30,82,79,80,80,79,50,53,17,76,51,88,95,44,85,46,59,32,72,33,94,50,13,18,55,94,74,65,18,48,55,63,36,87,56,85,92,47,89,50,66,52,84,131

pLDDT: mean 83.06, std 18.84, range [39.38, 98.19]

Secondary structure (DSSP, 8-state):
-PPP---------------PPP-------------TTB-SSTT--SBPPTTSSS-GGGTT-PBPSSTT--SBP-BTTB-GGGTSSPBP-STT--SBPSBTTB-TTTSPP--PPBP-STT--SBP-BTTB-GGGTTSPBPSSTT--SBPP-

Radius of gyration: 30.38 Å; Cα contacts (8 Å, |Δi|>4): 193; chains: 1; bounding box: 83×47×79 Å

Sequence (150 aa):
MCPIPTSFQLVTATAARTPAKNPSVHFSICAINMNISECIFNGCANPRVSNTTKCAFHKNRDKCRMTECHNQVYARGLCVRHGGKKQCAFEGCVGNARSGSFCCRHGQPSKKKLCDHHGCTRVAHANHKCVAHGGGRKCKVASCASHARQ

Foldseek 3Di:
DDDDDDDDDDDDPDDDDDDDDDDDPPVPPVPPPPVQQFALAPPGRAGPDPPDNHHPVCPPWAFAPDPPGRHTQLAPSHDPVRCSFAFAPPPPGRHGADPDRHNPVPDDPPDFQFAPPPPGRHGAQQPSHDCVRPSFDFDPDPPGRDGDDD

Organism: NCBI:txid120398